Protein AF-A0A935GRL5-F1 (afdb_monomer)

Mean predicted aligned error: 11.47 Å

Structure (mmCIF, N/CA/C/O backbone):
data_AF-A0A935GRL5-F1
#
_entry.id   AF-A0A935GRL5-F1
#
loop_
_atom_site.group_PDB
_atom_site.id
_atom_site.type_symbol
_atom_site.label_atom_id
_atom_site.label_alt_id
_atom_site.label_comp_id
_atom_site.label_asym_id
_atom_site.label_entity_id
_atom_site.label_seq_id
_atom_site.pdbx_PDB_ins_code
_atom_site.Cartn_x
_atom_site.Cartn_y
_atom_site.Cartn_z
_atom_site.occupancy
_atom_site.B_iso_or_equiv
_atom_site.auth_seq_id
_atom_site.auth_comp_id
_atom_site.auth_asym_id
_atom_site.auth_atom_id
_atom_site.pdbx_PDB_model_num
ATOM 1 N N . MET A 1 1 ? -30.618 -34.292 -56.024 1.00 38.66 1 MET A N 1
ATOM 2 C CA . MET A 1 1 ? -29.376 -35.040 -55.727 1.00 38.66 1 MET A CA 1
ATOM 3 C C . MET A 1 1 ? -28.197 -34.102 -55.938 1.00 38.66 1 MET A C 1
ATOM 5 O O . MET A 1 1 ? -28.130 -33.520 -57.008 1.00 38.66 1 MET A O 1
ATOM 9 N N . GLY A 1 2 ? -27.315 -33.942 -54.942 1.00 37.50 2 GLY A N 1
ATOM 10 C CA . GLY A 1 2 ? -26.010 -33.277 -55.105 1.00 37.50 2 GLY A CA 1
ATOM 11 C C . GLY A 1 2 ? -25.813 -31.967 -54.332 1.00 37.50 2 GLY A C 1
ATOM 12 O O . GLY A 1 2 ? -25.907 -30.888 -54.896 1.00 37.50 2 GLY A O 1
ATOM 13 N N . THR A 1 3 ? -25.511 -32.078 -53.039 1.00 52.31 3 THR A N 1
ATOM 14 C CA . THR A 1 3 ? -24.949 -31.041 -52.150 1.00 52.31 3 THR A CA 1
ATOM 15 C C . THR A 1 3 ? -23.538 -30.607 -52.561 1.00 52.31 3 THR A C 1
ATOM 17 O O . THR A 1 3 ? -22.785 -31.486 -52.964 1.00 52.31 3 THR A O 1
ATOM 20 N N . LEU A 1 4 ? -23.125 -29.352 -52.295 1.00 44.34 4 LEU A N 1
ATOM 21 C CA . LEU A 1 4 ? -21.746 -28.999 -51.883 1.00 44.34 4 LEU A CA 1
ATOM 22 C C . LEU A 1 4 ? -21.628 -27.561 -51.302 1.00 44.34 4 LEU A C 1
ATOM 24 O O . LEU A 1 4 ? -21.732 -26.580 -52.024 1.00 44.34 4 LEU A O 1
ATOM 28 N N . ARG A 1 5 ? -21.399 -27.512 -49.976 1.00 45.62 5 ARG A N 1
ATOM 29 C CA . ARG A 1 5 ? -20.479 -26.665 -49.164 1.00 45.62 5 ARG A CA 1
ATOM 30 C C . ARG A 1 5 ? -20.377 -25.155 -49.459 1.00 45.62 5 ARG A C 1
ATOM 32 O O . ARG A 1 5 ? -19.935 -24.737 -50.513 1.00 45.62 5 ARG A O 1
ATOM 39 N N . ALA A 1 6 ? -20.777 -24.307 -48.509 1.00 46.22 6 ALA A N 1
ATOM 40 C CA . ALA A 1 6 ? -19.964 -23.825 -47.373 1.00 46.22 6 ALA A CA 1
ATOM 41 C C . ALA A 1 6 ? -18.759 -22.964 -47.796 1.00 46.22 6 ALA A C 1
ATOM 43 O O . ALA A 1 6 ? -17.788 -23.476 -48.344 1.00 46.22 6 ALA A O 1
ATOM 44 N N . GLY A 1 7 ? -18.789 -21.668 -47.463 1.00 39.47 7 GLY A N 1
ATOM 45 C CA . GLY A 1 7 ? -17.660 -20.786 -47.752 1.00 39.47 7 GLY A CA 1
ATOM 46 C C . GLY A 1 7 ? -17.778 -19.362 -47.218 1.00 39.47 7 GLY A C 1
ATOM 47 O O . GLY A 1 7 ? -18.074 -18.454 -47.974 1.00 39.47 7 GLY A O 1
ATOM 48 N N . ARG A 1 8 ? -17.420 -19.204 -45.938 1.00 48.41 8 ARG A N 1
ATOM 49 C CA . ARG A 1 8 ? -16.642 -18.079 -45.380 1.00 48.41 8 ARG A CA 1
ATOM 50 C C . ARG A 1 8 ? -17.295 -16.692 -45.298 1.00 48.41 8 ARG A C 1
ATOM 52 O O . ARG A 1 8 ? -17.231 -15.865 -46.196 1.00 48.41 8 ARG A O 1
ATOM 59 N N . GLN A 1 9 ? -17.778 -16.448 -44.081 1.00 49.44 9 GLN A N 1
ATOM 60 C CA . GLN A 1 9 ? -17.678 -15.203 -43.318 1.00 49.44 9 GLN A CA 1
ATOM 61 C C . GLN A 1 9 ? -16.556 -14.264 -43.798 1.00 49.44 9 GLN A C 1
ATOM 63 O O . GLN A 1 9 ? -15.376 -14.610 -43.727 1.00 49.44 9 GLN A O 1
ATOM 68 N N . LEU A 1 10 ? -16.934 -13.049 -44.192 1.00 48.88 10 LEU A N 1
ATOM 69 C CA . LEU A 1 10 ? -16.045 -11.895 -44.219 1.00 48.88 10 LEU A CA 1
ATOM 70 C C . LEU A 1 10 ? -16.484 -10.951 -43.105 1.00 48.88 10 LEU A C 1
ATOM 72 O O . LEU A 1 10 ? -17.482 -10.242 -43.208 1.00 48.88 10 LEU A O 1
ATOM 76 N N . ALA A 1 11 ? -15.727 -11.010 -42.013 1.00 45.56 11 ALA A N 1
ATOM 77 C CA . ALA A 1 11 ? -15.675 -9.969 -41.010 1.00 45.56 11 ALA A CA 1
ATOM 78 C C . ALA A 1 11 ? -15.246 -8.659 -41.684 1.00 45.56 11 ALA A C 1
ATOM 80 O O . ALA A 1 11 ? -14.168 -8.588 -42.271 1.00 45.56 11 ALA A O 1
ATOM 81 N N . ALA A 1 12 ? -16.077 -7.628 -41.580 1.00 47.41 12 ALA A N 1
ATOM 82 C CA . ALA A 1 12 ? -15.671 -6.261 -41.851 1.00 47.41 12 ALA A CA 1
ATOM 83 C C . ALA A 1 12 ? -15.623 -5.523 -40.514 1.00 47.41 12 ALA A C 1
ATOM 85 O O . ALA A 1 12 ? -16.651 -5.234 -39.904 1.00 47.41 12 ALA A O 1
ATOM 86 N N . LEU A 1 13 ? -14.393 -5.281 -40.055 1.00 49.84 13 LEU A N 1
ATOM 87 C CA . LEU A 1 13 ? -14.066 -4.285 -39.047 1.00 49.84 13 LEU A CA 1
ATOM 88 C C . LEU A 1 13 ? -14.709 -2.942 -39.432 1.00 49.84 13 LEU A C 1
ATOM 90 O O . LEU A 1 13 ? -14.419 -2.407 -40.499 1.00 49.84 13 LEU A O 1
ATOM 94 N N . ALA A 1 14 ? -15.498 -2.367 -38.533 1.00 48.84 14 ALA A N 1
ATOM 95 C CA . ALA A 1 14 ? -15.779 -0.933 -38.498 1.00 48.84 14 ALA A CA 1
ATOM 96 C C . ALA A 1 14 ? -15.285 -0.452 -37.128 1.00 48.84 14 ALA A C 1
ATOM 98 O O . ALA A 1 14 ? -15.884 -0.749 -36.100 1.00 48.84 14 ALA A O 1
ATOM 99 N N . LEU A 1 15 ? -14.001 -0.113 -37.031 1.00 43.97 15 LEU A N 1
ATOM 100 C CA . LEU A 1 15 ? -13.449 1.234 -37.191 1.00 43.97 15 LEU A CA 1
ATOM 101 C C . LEU A 1 15 ? -14.080 2.246 -36.222 1.00 43.97 15 LEU A C 1
ATOM 103 O O . LEU A 1 15 ? -15.204 2.710 -36.389 1.00 43.97 15 LEU A O 1
ATOM 107 N N . ALA A 1 16 ? -13.274 2.542 -35.206 1.00 49.44 16 ALA A N 1
ATOM 108 C CA . ALA A 1 16 ? -13.416 3.554 -34.179 1.00 49.44 16 ALA A CA 1
ATOM 109 C C . ALA A 1 16 ? -13.980 4.892 -34.684 1.00 49.44 16 ALA A C 1
ATOM 111 O O . ALA A 1 16 ? -13.409 5.527 -35.569 1.00 49.44 16 ALA A O 1
ATOM 112 N N . ILE A 1 17 ? -15.030 5.369 -34.015 1.00 53.06 17 ILE A N 1
ATOM 113 C CA . ILE A 1 17 ? -15.355 6.794 -33.969 1.00 53.06 17 ILE A CA 1
ATOM 114 C C . ILE A 1 17 ? -14.655 7.353 -32.731 1.00 53.06 17 ILE A C 1
ATOM 116 O O . ILE A 1 17 ? -15.061 7.112 -31.595 1.00 53.06 17 ILE A O 1
ATOM 120 N N . ALA A 1 18 ? -13.557 8.063 -32.980 1.00 49.22 18 ALA A N 1
ATOM 121 C CA . ALA A 1 18 ? -12.874 8.888 -32.004 1.00 49.22 18 ALA A CA 1
ATOM 122 C C . ALA A 1 18 ? -13.783 10.064 -31.623 1.00 49.22 18 ALA A C 1
ATOM 124 O O . ALA A 1 18 ? -13.977 10.992 -32.407 1.00 49.22 18 ALA A O 1
ATOM 125 N N . VAL A 1 19 ? -14.326 10.031 -30.408 1.00 47.53 19 VAL A N 1
ATOM 126 C CA . VAL A 1 19 ? -14.848 11.233 -29.758 1.00 47.53 19 VAL A CA 1
ATOM 127 C C . VAL A 1 19 ? -13.715 11.779 -28.905 1.00 47.53 19 VAL A C 1
ATOM 129 O O . VAL A 1 19 ? -13.374 11.219 -27.865 1.00 47.53 19 VAL A O 1
ATOM 132 N N . ALA A 1 20 ? -13.112 12.864 -29.385 1.00 49.41 20 ALA A N 1
ATOM 133 C CA . ALA A 1 20 ? -12.251 13.735 -28.605 1.00 49.41 20 ALA A CA 1
ATOM 134 C C . ALA A 1 20 ? -13.086 14.398 -27.496 1.00 49.41 20 ALA A C 1
ATOM 136 O O . ALA A 1 20 ? -13.584 15.509 -27.626 1.00 49.41 20 ALA A O 1
ATOM 137 N N . GLY A 1 21 ? -13.273 13.669 -26.407 1.00 41.72 21 GLY A N 1
ATOM 138 C CA . GLY A 1 21 ? -13.491 14.213 -25.078 1.00 41.72 21 GLY A CA 1
ATOM 139 C C . GLY A 1 21 ? -12.420 13.601 -24.189 1.00 41.72 21 GLY A C 1
ATOM 140 O O . GLY A 1 21 ? -11.925 12.519 -24.499 1.00 41.72 21 GLY A O 1
ATOM 141 N N . CYS A 1 22 ? -12.042 14.266 -23.102 1.00 52.81 22 CYS A N 1
ATOM 142 C CA . CYS A 1 22 ? -11.247 13.673 -22.029 1.00 52.81 22 CYS A CA 1
ATOM 143 C C . CYS A 1 22 ? -12.026 12.509 -21.389 1.00 52.81 22 CYS A C 1
ATOM 145 O O . CYS A 1 22 ? -12.529 12.609 -20.274 1.00 52.81 22 CYS A O 1
ATOM 147 N N . ALA A 1 23 ? -12.188 11.413 -22.121 1.00 43.69 23 ALA A N 1
ATOM 148 C CA . ALA A 1 23 ? -12.684 10.163 -21.613 1.00 43.69 23 ALA A CA 1
ATOM 149 C C . ALA A 1 23 ? -11.522 9.587 -20.822 1.00 43.69 23 ALA A C 1
ATOM 151 O O . ALA A 1 23 ? -10.570 9.045 -21.382 1.00 43.69 23 ALA A O 1
ATOM 152 N N . PHE A 1 24 ? -11.587 9.807 -19.511 1.00 54.28 24 PHE A N 1
ATOM 153 C CA . PHE A 1 24 ? -10.918 9.004 -18.504 1.00 54.28 24 PHE A CA 1
ATOM 154 C C . PHE A 1 24 ? -10.963 7.553 -18.993 1.00 54.28 24 PHE A C 1
ATOM 156 O O . PHE A 1 24 ? -12.028 6.932 -18.979 1.00 54.28 24 PHE A O 1
ATOM 163 N N . ALA A 1 25 ? -9.854 7.049 -19.541 1.00 50.12 25 ALA A N 1
ATOM 164 C CA . ALA A 1 25 ? -9.794 5.654 -19.935 1.00 50.12 25 ALA A CA 1
ATOM 165 C C . ALA A 1 25 ? -10.142 4.864 -18.667 1.00 50.12 25 ALA A C 1
ATOM 167 O O . ALA A 1 25 ? -9.513 5.117 -17.630 1.00 50.12 25 ALA A O 1
ATOM 168 N N . PRO A 1 26 ? -11.173 3.996 -18.682 1.00 50.53 26 PRO A N 1
ATOM 169 C CA . PRO A 1 26 ? -11.459 3.181 -17.519 1.00 50.53 26 PRO A CA 1
ATOM 170 C C . PRO A 1 26 ? -10.174 2.427 -17.208 1.00 50.53 26 PRO A C 1
ATOM 172 O O . PRO A 1 26 ? -9.598 1.796 -18.098 1.00 50.53 26 PRO A O 1
ATOM 175 N N . ALA A 1 27 ? -9.680 2.580 -15.976 1.00 58.56 27 ALA A N 1
ATOM 176 C CA . ALA A 1 27 ? -8.506 1.855 -15.526 1.00 58.56 27 ALA A CA 1
ATOM 177 C C . ALA A 1 27 ? -8.721 0.384 -15.894 1.00 58.56 27 ALA A C 1
ATOM 179 O O . ALA A 1 27 ? -9.761 -0.185 -15.549 1.00 58.56 27 ALA A O 1
ATOM 180 N N . ALA A 1 28 ? -7.800 -0.178 -16.682 1.00 57.81 28 ALA A N 1
ATOM 181 C CA . ALA A 1 28 ? -7.918 -1.546 -17.162 1.00 57.81 28 ALA A CA 1
ATOM 182 C C . ALA A 1 28 ? -8.230 -2.479 -15.978 1.00 57.81 28 ALA A C 1
ATOM 184 O O . ALA A 1 28 ? -7.726 -2.226 -14.875 1.00 57.81 28 ALA A O 1
ATOM 185 N N . PRO A 1 29 ? -9.053 -3.529 -16.170 1.00 57.56 29 PRO A N 1
ATOM 186 C CA . PRO A 1 29 ? -9.348 -4.479 -15.109 1.00 57.56 29 PRO A CA 1
ATOM 187 C C . PRO A 1 29 ? -8.037 -4.969 -14.502 1.00 57.56 29 PRO A C 1
ATOM 189 O O . PRO A 1 29 ? -7.195 -5.542 -15.193 1.00 57.56 29 PRO A O 1
ATOM 192 N N . ARG A 1 30 ? -7.828 -4.668 -13.220 1.00 67.38 30 ARG A N 1
ATOM 193 C CA . ARG A 1 30 ? -6.611 -5.066 -12.526 1.00 67.38 30 ARG A CA 1
ATOM 194 C C . ARG A 1 30 ? -6.654 -6.574 -12.319 1.00 67.38 30 ARG A C 1
ATOM 196 O O . ARG A 1 30 ? -7.569 -7.079 -11.674 1.00 67.38 30 ARG A O 1
ATOM 203 N N . GLU A 1 31 ? -5.651 -7.272 -12.832 1.00 71.94 31 GLU A N 1
ATOM 204 C CA . GLU A 1 31 ? -5.438 -8.676 -12.502 1.00 71.94 31 GLU A CA 1
ATOM 205 C C . GLU A 1 31 ? -4.815 -8.805 -11.105 1.00 71.94 31 GLU A C 1
ATOM 207 O O . GLU A 1 31 ? -3.867 -8.096 -10.754 1.00 71.94 31 GLU A O 1
ATOM 212 N N . GLY A 1 32 ? -5.360 -9.728 -10.314 1.00 82.81 32 GLY A N 1
ATOM 213 C CA . GLY A 1 32 ? -4.868 -10.077 -8.985 1.00 82.81 32 GLY A CA 1
ATOM 214 C C . GLY A 1 32 ? -5.674 -9.490 -7.822 1.00 82.81 32 GLY A C 1
ATOM 215 O O . GLY A 1 32 ? -6.511 -8.601 -7.968 1.00 82.81 32 GLY A O 1
ATOM 216 N N . ALA A 1 33 ? -5.441 -10.047 -6.641 1.00 90.00 33 ALA A N 1
ATOM 217 C CA . ALA A 1 33 ? -6.159 -9.776 -5.412 1.00 90.00 33 ALA A CA 1
ATOM 218 C C . ALA A 1 33 ? -5.308 -8.989 -4.409 1.00 90.00 33 ALA A C 1
ATOM 220 O O . ALA A 1 33 ? -4.103 -9.205 -4.246 1.00 90.00 33 ALA A O 1
ATOM 221 N N . VAL A 1 34 ? -5.987 -8.122 -3.661 1.00 96.00 34 VAL A N 1
ATOM 222 C CA . VAL A 1 34 ? -5.440 -7.461 -2.476 1.00 96.00 34 VAL A CA 1
ATOM 223 C C . VAL A 1 34 ? -6.237 -7.912 -1.260 1.00 96.00 34 VAL A C 1
ATOM 225 O O . VAL A 1 34 ? -7.471 -7.889 -1.256 1.00 96.00 34 VAL A O 1
ATOM 228 N N . ARG A 1 35 ? -5.544 -8.340 -0.209 1.00 96.94 35 ARG A N 1
ATOM 229 C CA . ARG A 1 35 ? -6.146 -8.653 1.086 1.00 96.94 35 ARG A CA 1
ATOM 230 C C . ARG A 1 35 ? -5.842 -7.523 2.052 1.00 96.94 35 ARG A C 1
ATOM 232 O O . ARG A 1 35 ? -4.689 -7.150 2.230 1.00 96.94 35 ARG A O 1
ATOM 239 N N . VAL A 1 36 ? -6.884 -7.023 2.697 1.00 97.62 36 VAL A N 1
ATOM 240 C CA . VAL A 1 36 ? -6.781 -6.004 3.738 1.00 97.62 36 VAL A CA 1
ATOM 241 C C . VAL A 1 36 ? -7.206 -6.630 5.056 1.00 97.62 36 VAL A C 1
ATOM 243 O O . VAL A 1 36 ? -8.263 -7.255 5.134 1.00 97.62 36 VAL A O 1
ATOM 246 N N . THR A 1 37 ? -6.382 -6.474 6.083 1.00 97.62 37 THR A N 1
ATOM 247 C CA . THR A 1 37 ? -6.659 -6.955 7.435 1.00 97.62 37 THR A CA 1
ATOM 248 C C . THR A 1 37 ? -6.474 -5.797 8.411 1.00 97.62 37 THR A C 1
ATOM 250 O O . THR A 1 37 ? -5.356 -5.287 8.507 1.00 97.62 37 THR A O 1
ATOM 253 N N . PRO A 1 38 ? -7.527 -5.350 9.120 1.00 97.06 38 PRO A N 1
ATOM 254 C CA . PRO A 1 38 ? -7.354 -4.382 10.194 1.00 97.06 38 PRO A CA 1
ATOM 255 C C . PRO A 1 38 ? -6.493 -5.009 11.291 1.00 97.06 38 PRO A C 1
ATOM 257 O O . PRO A 1 38 ? -6.638 -6.191 11.608 1.00 97.06 38 PRO A O 1
ATOM 260 N N . ILE A 1 39 ? -5.579 -4.226 11.847 1.00 96.50 39 ILE A N 1
ATOM 261 C CA . ILE A 1 39 ? -4.738 -4.644 12.968 1.00 96.50 39 ILE A CA 1
ATOM 262 C C . ILE A 1 39 ? -4.826 -3.588 14.064 1.00 96.50 39 ILE A C 1
ATOM 264 O O . ILE A 1 39 ? -5.062 -2.419 13.786 1.00 96.50 39 ILE A O 1
ATOM 268 N N . GLU A 1 40 ? -4.630 -3.989 15.314 1.00 95.62 40 GLU A N 1
ATOM 269 C CA . GLU A 1 40 ? -4.731 -3.058 16.446 1.00 95.62 40 GLU A CA 1
ATOM 270 C C . GLU A 1 40 ? -3.412 -2.334 16.725 1.00 95.62 40 GLU A C 1
ATOM 272 O O . GLU A 1 40 ? -3.408 -1.238 17.273 1.00 95.62 40 GLU A O 1
ATOM 277 N N . ARG A 1 41 ? -2.280 -2.956 16.373 1.00 94.69 41 ARG A N 1
ATOM 278 C CA . ARG A 1 41 ? -0.923 -2.506 16.704 1.00 94.69 41 ARG A CA 1
ATOM 279 C C . ARG A 1 41 ? 0.032 -2.803 15.551 1.00 94.69 41 ARG A C 1
ATOM 281 O O . ARG A 1 41 ? -0.051 -3.872 14.948 1.00 94.69 41 ARG A O 1
ATOM 288 N N . ALA A 1 42 ? 0.977 -1.900 15.276 1.00 91.69 42 ALA A N 1
ATOM 289 C CA . ALA A 1 42 ? 2.001 -2.121 14.247 1.00 91.69 42 ALA A CA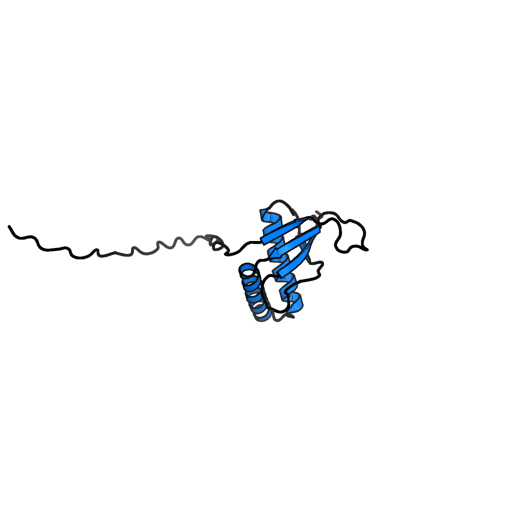 1
ATOM 290 C C . ALA A 1 42 ? 3.046 -3.168 14.678 1.00 91.69 42 ALA A C 1
ATOM 292 O O . ALA A 1 42 ? 3.563 -3.927 13.858 1.00 91.69 42 ALA A O 1
ATOM 293 N N . ARG A 1 43 ? 3.327 -3.231 15.984 1.00 91.62 43 ARG A N 1
ATOM 294 C CA . ARG A 1 43 ? 4.208 -4.206 16.635 1.00 91.62 43 ARG A CA 1
ATOM 295 C C . ARG A 1 43 ? 3.660 -4.573 18.012 1.00 91.62 43 ARG A C 1
ATOM 297 O O . ARG A 1 43 ? 2.904 -3.807 18.601 1.00 91.62 43 ARG A O 1
ATOM 304 N N . TRP A 1 44 ? 4.060 -5.729 18.537 1.00 88.44 44 TRP A N 1
ATOM 305 C CA . TRP A 1 44 ? 3.550 -6.255 19.809 1.00 88.44 44 TRP A CA 1
ATOM 306 C C . TRP A 1 44 ? 3.876 -5.366 21.0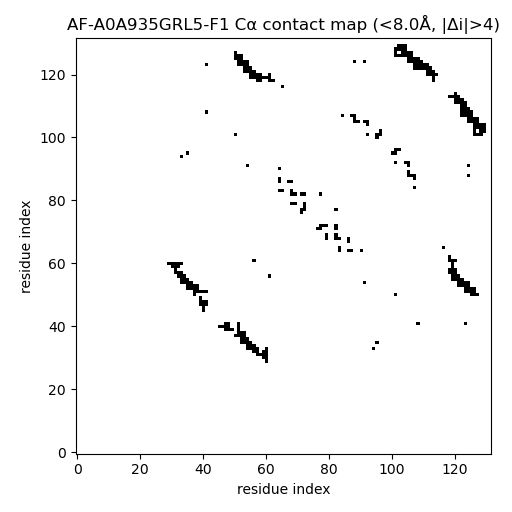20 1.00 88.44 44 TRP A C 1
ATOM 308 O O . TRP A 1 44 ? 3.137 -5.393 21.999 1.00 88.44 44 TRP A O 1
ATOM 318 N N . ASP A 1 45 ? 4.945 -4.576 20.949 1.00 92.81 45 ASP A N 1
ATOM 319 C CA . ASP A 1 45 ? 5.459 -3.712 22.014 1.00 92.81 45 ASP A CA 1
ATOM 320 C C . ASP A 1 45 ? 4.919 -2.271 21.970 1.00 92.81 45 ASP A C 1
ATOM 322 O O . ASP A 1 45 ? 5.090 -1.523 22.930 1.00 92.81 45 ASP A O 1
ATOM 326 N N . LEU A 1 46 ? 4.231 -1.878 20.895 1.00 93.00 46 LEU A N 1
ATOM 327 C CA . LEU A 1 46 ? 3.683 -0.527 20.716 1.00 93.00 46 LEU A CA 1
ATOM 328 C C . LEU A 1 46 ? 2.223 -0.442 21.166 1.00 93.00 46 LEU A C 1
ATOM 330 O O . LEU A 1 46 ? 1.512 -1.424 20.990 1.00 93.00 46 LEU A O 1
ATOM 334 N N . PRO A 1 47 ? 1.739 0.699 21.697 1.00 93.75 47 PRO A N 1
ATOM 335 C CA . PRO A 1 47 ? 0.330 0.886 22.057 1.00 93.75 47 PRO A CA 1
ATOM 336 C C . PRO A 1 47 ? -0.624 0.642 20.871 1.00 93.75 47 PRO A C 1
ATOM 338 O O . PRO A 1 47 ? -0.207 0.774 19.721 1.00 93.75 47 PRO A O 1
ATOM 341 N N . PRO A 1 48 ? -1.902 0.282 21.120 1.00 95.19 48 PRO A N 1
ATOM 342 C CA . PRO A 1 48 ? -2.891 0.200 20.054 1.00 95.19 48 PRO A CA 1
ATOM 343 C C . PRO A 1 48 ? -3.083 1.548 19.368 1.00 95.19 48 PRO A C 1
ATOM 345 O O . PRO A 1 48 ? -3.136 2.585 20.031 1.00 95.19 48 PRO A O 1
ATOM 348 N N . GLU A 1 49 ? -3.228 1.523 18.049 1.00 93.69 49 GLU A N 1
ATOM 349 C CA . GLU A 1 49 ? -3.459 2.711 17.238 1.00 93.69 49 GLU A CA 1
ATOM 350 C C . GLU A 1 49 ? -4.610 2.458 16.256 1.00 93.69 49 GLU A C 1
ATOM 352 O O . GLU A 1 49 ? -4.610 1.448 15.547 1.00 93.69 49 GLU A O 1
ATOM 357 N N . PRO A 1 50 ? -5.597 3.367 16.173 1.00 93.56 50 PRO A N 1
ATOM 358 C CA . PRO A 1 50 ? -6.682 3.225 15.215 1.00 93.56 50 PRO A CA 1
ATOM 359 C C . PRO A 1 50 ? -6.186 3.429 13.778 1.00 93.56 50 PRO A C 1
ATOM 361 O O . PRO A 1 50 ? -5.214 4.144 13.521 1.00 93.56 50 PRO A O 1
ATOM 364 N N . GLY A 1 51 ? -6.909 2.835 12.826 1.00 95.31 51 GLY A N 1
ATOM 365 C CA . GLY A 1 51 ? -6.663 3.034 11.396 1.00 95.31 51 GLY A CA 1
ATOM 366 C C . GLY A 1 51 ? -5.432 2.306 10.859 1.00 95.31 51 GLY A C 1
ATOM 367 O O . GLY A 1 51 ? -4.899 2.712 9.827 1.00 95.31 51 GLY A O 1
ATOM 368 N N . LEU A 1 52 ? -4.967 1.256 11.540 1.00 97.50 52 LEU A N 1
ATOM 369 C CA . LEU A 1 52 ? -3.895 0.397 11.055 1.00 97.50 52 LEU A CA 1
ATOM 370 C C . LEU A 1 52 ? -4.439 -0.769 10.225 1.00 97.50 52 LEU A C 1
ATOM 372 O O . LEU A 1 52 ? -5.363 -1.481 10.623 1.00 97.50 52 LEU A O 1
ATOM 376 N N . PHE A 1 53 ? -3.798 -1.006 9.086 1.00 98.00 53 PHE A N 1
ATOM 377 C CA . PHE A 1 53 ? -4.151 -2.077 8.166 1.00 98.00 53 PHE A CA 1
ATOM 378 C C . PHE A 1 53 ? -2.897 -2.803 7.700 1.00 98.00 53 PHE A C 1
ATOM 380 O O . PHE A 1 53 ? -1.953 -2.189 7.206 1.00 98.00 53 PHE A O 1
ATOM 387 N N . ARG A 1 54 ? -2.905 -4.131 7.793 1.00 97.56 54 ARG A N 1
ATOM 388 C CA . ARG A 1 54 ? -1.990 -4.967 7.023 1.00 97.56 54 ARG A CA 1
ATOM 389 C C . ARG A 1 54 ? -2.594 -5.187 5.646 1.00 97.56 54 ARG A C 1
ATOM 391 O O . ARG A 1 54 ? -3.684 -5.745 5.525 1.00 97.56 54 ARG A O 1
ATOM 398 N N . VAL A 1 55 ? -1.873 -4.770 4.618 1.00 98.00 55 VAL A N 1
ATOM 399 C CA . VAL A 1 55 ? -2.261 -4.984 3.226 1.00 98.00 55 VAL A CA 1
ATOM 400 C C . VAL A 1 55 ? -1.318 -6.023 2.637 1.00 98.00 55 VAL A C 1
ATOM 402 O O . VAL A 1 55 ? -0.101 -5.928 2.797 1.00 98.00 55 VAL A O 1
ATOM 405 N N . ALA A 1 56 ? -1.882 -7.058 2.025 1.00 97.38 56 ALA A N 1
ATOM 406 C CA . ALA A 1 56 ? -1.156 -8.096 1.314 1.00 97.38 56 ALA A CA 1
ATOM 407 C C . ALA A 1 56 ? -1.571 -8.077 -0.156 1.00 97.38 56 ALA A C 1
ATOM 409 O O . ALA A 1 56 ? -2.745 -8.226 -0.496 1.00 97.38 56 ALA A O 1
ATOM 410 N N . PHE A 1 57 ? -0.581 -7.878 -1.006 1.00 96.25 57 PHE A N 1
ATOM 411 C CA . PHE A 1 57 ? -0.664 -7.824 -2.450 1.00 96.25 57 PHE A CA 1
ATOM 412 C C . PHE A 1 57 ? -0.262 -9.193 -2.984 1.00 96.25 57 PHE A C 1
ATOM 414 O O . PHE A 1 57 ? 0.818 -9.684 -2.656 1.00 96.25 57 PHE A O 1
ATOM 421 N N . ASP A 1 58 ? -1.104 -9.829 -3.796 1.00 95.44 58 ASP A N 1
ATOM 422 C CA . ASP A 1 58 ? -0.707 -11.086 -4.426 1.00 95.44 58 ASP A CA 1
ATOM 423 C C . ASP A 1 58 ? 0.474 -10.902 -5.401 1.00 95.44 58 ASP A C 1
ATOM 425 O O . ASP A 1 58 ? 0.991 -9.799 -5.600 1.00 95.44 58 ASP A O 1
ATOM 429 N N . ALA A 1 59 ? 0.933 -11.994 -6.012 1.00 93.44 59 ALA 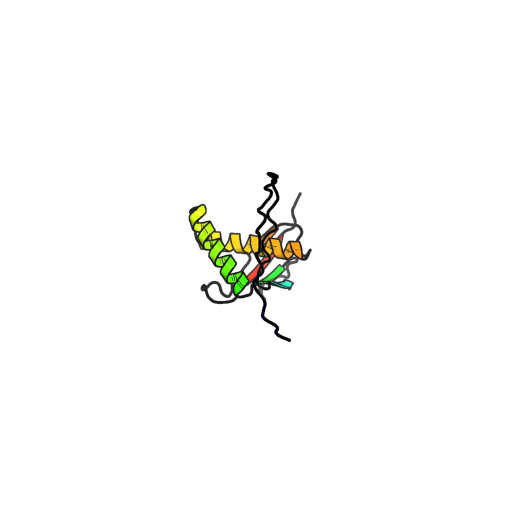A N 1
ATOM 430 C CA . ALA A 1 59 ? 2.096 -11.959 -6.892 1.00 93.44 59 ALA A CA 1
ATOM 431 C C . ALA A 1 59 ? 1.899 -11.063 -8.133 1.00 93.44 59 ALA A C 1
ATOM 433 O O . ALA A 1 59 ? 2.835 -10.362 -8.520 1.00 93.44 59 ALA A O 1
ATOM 434 N N . ALA A 1 60 ? 0.705 -11.048 -8.735 1.00 93.31 60 ALA A N 1
ATOM 435 C CA . ALA A 1 60 ? 0.418 -10.251 -9.930 1.00 93.31 60 ALA A CA 1
ATOM 436 C C . ALA A 1 60 ? 0.411 -8.751 -9.602 1.00 93.31 60 ALA A C 1
ATOM 438 O O . ALA A 1 60 ? 1.101 -7.953 -10.242 1.00 93.31 60 ALA A O 1
ATOM 439 N N . VAL A 1 61 ? -0.290 -8.389 -8.527 1.00 94.88 61 VAL A N 1
ATOM 440 C CA . VAL A 1 61 ? -0.351 -7.034 -7.974 1.00 94.88 61 VAL A CA 1
ATOM 441 C C . VAL A 1 61 ? 1.043 -6.562 -7.556 1.00 94.88 61 VAL A C 1
ATOM 443 O O . VAL A 1 61 ? 1.412 -5.420 -7.827 1.00 94.88 61 VAL A O 1
ATOM 446 N N . SER A 1 62 ? 1.843 -7.442 -6.954 1.00 95.31 62 SER A N 1
ATOM 447 C CA . SER A 1 62 ? 3.212 -7.135 -6.530 1.00 95.31 62 SER A CA 1
ATOM 448 C C . SER A 1 62 ? 4.160 -6.914 -7.706 1.00 95.31 62 SER A C 1
ATOM 450 O O . SER A 1 62 ? 4.972 -5.992 -7.677 1.00 95.31 62 SER A O 1
ATOM 452 N N . ALA A 1 63 ? 4.046 -7.713 -8.770 1.00 93.69 63 ALA A N 1
ATOM 453 C CA . ALA A 1 63 ? 4.819 -7.507 -9.991 1.00 93.69 63 ALA A CA 1
ATOM 454 C C . ALA A 1 63 ? 4.495 -6.158 -10.652 1.00 93.69 63 ALA A C 1
ATOM 456 O O . ALA A 1 63 ? 5.404 -5.466 -11.110 1.00 93.69 63 ALA A O 1
ATOM 457 N N . GLU A 1 64 ? 3.222 -5.756 -10.660 1.00 93.94 64 GLU A N 1
ATOM 458 C CA . GLU A 1 64 ? 2.814 -4.446 -11.171 1.00 93.94 64 GLU A CA 1
ATOM 459 C C . GLU A 1 64 ? 3.363 -3.293 -10.324 1.00 93.94 64 GLU A C 1
ATOM 461 O O . GLU A 1 64 ? 3.889 -2.330 -10.876 1.00 93.94 64 GLU A O 1
ATOM 466 N N . ILE A 1 65 ? 3.314 -3.407 -8.991 1.00 95.25 65 ILE A N 1
ATOM 467 C CA . ILE A 1 65 ? 3.929 -2.420 -8.089 1.00 95.25 65 ILE A CA 1
ATOM 468 C C . ILE A 1 65 ? 5.414 -2.249 -8.429 1.00 95.25 65 ILE A C 1
ATOM 470 O O . ILE A 1 65 ? 5.854 -1.126 -8.642 1.00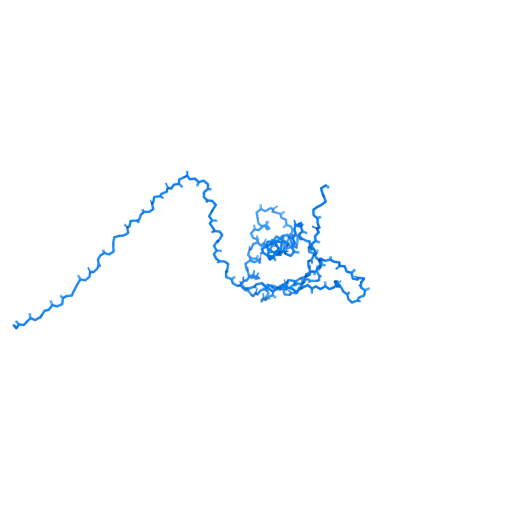 95.25 65 ILE A O 1
ATOM 474 N N . ARG A 1 66 ? 6.167 -3.347 -8.582 1.00 94.44 66 ARG A N 1
ATOM 475 C CA . ARG A 1 66 ? 7.599 -3.295 -8.928 1.00 94.44 66 ARG A CA 1
ATOM 476 C C . ARG A 1 66 ? 7.854 -2.622 -10.278 1.00 94.44 66 ARG A C 1
ATOM 478 O O . ARG A 1 66 ? 8.743 -1.780 -10.377 1.00 94.44 66 ARG A O 1
ATOM 485 N N . ARG A 1 67 ? 7.063 -2.943 -11.313 1.00 95.00 67 ARG A N 1
ATOM 486 C CA . ARG A 1 67 ? 7.162 -2.274 -12.626 1.00 95.00 67 ARG A CA 1
ATOM 487 C C . ARG A 1 67 ? 6.937 -0.770 -12.510 1.00 95.00 67 ARG A C 1
ATOM 489 O O . ARG A 1 67 ? 7.708 0.006 -13.071 1.00 95.00 67 ARG A O 1
ATOM 496 N N . ARG A 1 68 ? 5.912 -0.362 -11.759 1.00 95.50 68 ARG A N 1
ATOM 497 C CA . ARG A 1 68 ? 5.611 1.053 -11.515 1.00 95.50 68 ARG A CA 1
ATOM 498 C C . ARG A 1 68 ? 6.719 1.739 -10.727 1.00 95.50 68 ARG A C 1
ATOM 500 O O . ARG A 1 68 ? 7.083 2.844 -11.096 1.00 95.50 68 ARG A O 1
ATOM 507 N N . THR A 1 69 ? 7.307 1.080 -9.728 1.00 95.69 69 THR A N 1
ATOM 508 C CA . THR A 1 69 ? 8.468 1.602 -8.992 1.00 95.69 69 THR A CA 1
ATOM 509 C C . THR A 1 69 ? 9.627 1.914 -9.936 1.00 95.69 69 THR A C 1
ATOM 511 O O . THR A 1 69 ? 10.131 3.032 -9.921 1.00 95.69 69 THR A O 1
ATOM 514 N N . VAL A 1 70 ? 10.011 0.976 -10.812 1.00 95.81 70 VAL A N 1
ATOM 515 C CA . VAL A 1 70 ? 11.097 1.192 -11.789 1.00 95.81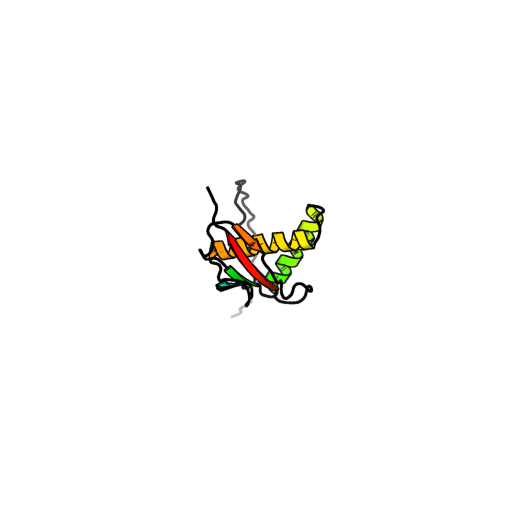 70 VAL A CA 1
ATOM 516 C C . VAL A 1 70 ? 10.769 2.336 -12.752 1.00 95.81 70 VAL A C 1
ATOM 518 O O . VAL A 1 70 ? 11.619 3.187 -13.007 1.00 95.81 70 VAL A O 1
ATOM 521 N N . ALA A 1 71 ? 9.534 2.391 -13.258 1.00 95.00 71 ALA A N 1
ATOM 522 C CA . ALA A 1 71 ? 9.094 3.478 -14.131 1.00 95.00 71 ALA A CA 1
ATOM 523 C C . ALA A 1 71 ? 9.140 4.841 -13.420 1.00 95.00 71 ALA A C 1
ATOM 525 O O . ALA A 1 71 ? 9.551 5.833 -14.013 1.00 95.00 71 ALA A O 1
ATOM 526 N N . THR A 1 72 ? 8.758 4.883 -12.145 1.00 94.81 72 THR A N 1
ATOM 527 C CA . THR A 1 72 ? 8.786 6.081 -11.309 1.00 94.81 72 THR A CA 1
ATOM 528 C C . THR A 1 72 ? 10.212 6.561 -11.025 1.00 94.81 72 THR A C 1
ATOM 530 O O . THR A 1 72 ? 10.470 7.754 -11.154 1.00 94.81 72 THR A O 1
ATOM 533 N N . VAL A 1 73 ? 11.144 5.655 -10.709 1.00 95.56 73 VAL A N 1
ATOM 534 C CA . VAL A 1 73 ? 12.575 5.985 -10.573 1.00 95.56 73 VAL A CA 1
ATOM 535 C C . VAL A 1 73 ? 13.097 6.625 -11.856 1.00 95.56 73 VAL A C 1
ATOM 537 O O . VAL A 1 73 ? 13.698 7.691 -11.810 1.00 95.56 73 VAL A O 1
ATOM 540 N N . ALA A 1 74 ? 12.818 6.009 -13.009 1.00 93.56 74 ALA A N 1
ATOM 541 C CA . ALA A 1 74 ? 13.287 6.508 -14.298 1.00 93.56 74 ALA A CA 1
ATOM 542 C C . ALA A 1 74 ? 12.662 7.859 -14.690 1.00 93.56 74 ALA A C 1
ATOM 544 O O . ALA A 1 74 ? 13.321 8.675 -15.328 1.00 93.56 74 ALA A O 1
ATOM 545 N N . ALA A 1 75 ? 11.394 8.086 -14.342 1.00 94.56 75 ALA A N 1
ATOM 546 C CA . ALA A 1 75 ? 10.670 9.300 -14.709 1.00 94.56 75 ALA A CA 1
ATOM 547 C C . ALA A 1 75 ? 11.027 10.509 -13.834 1.00 94.56 75 ALA A C 1
ATOM 549 O O . ALA A 1 75 ? 10.975 11.639 -14.314 1.00 94.56 75 ALA A O 1
ATOM 550 N N . GLU A 1 76 ? 11.340 10.282 -12.559 1.00 94.00 76 GLU A N 1
ATOM 551 C CA . GLU A 1 76 ? 11.499 11.356 -11.573 1.00 94.00 76 GLU A CA 1
ATOM 552 C C . GLU A 1 76 ? 12.921 11.487 -11.019 1.00 94.00 76 GLU A C 1
ATOM 554 O O . GLU A 1 76 ? 13.171 12.414 -10.255 1.00 94.00 76 GLU A O 1
ATOM 559 N N . ASP A 1 77 ? 13.840 10.599 -11.409 1.00 94.12 77 ASP A N 1
ATOM 560 C CA . ASP A 1 77 ? 15.239 10.581 -10.959 1.00 94.12 77 ASP A CA 1
ATOM 561 C C . ASP A 1 77 ? 15.371 10.572 -9.424 1.00 94.12 77 ASP A C 1
ATOM 563 O O . ASP A 1 77 ? 16.056 11.384 -8.803 1.00 94.12 77 ASP A O 1
ATOM 567 N N . ILE A 1 78 ? 14.643 9.650 -8.790 1.00 94.06 78 ILE A N 1
ATOM 568 C CA . ILE A 1 78 ? 14.597 9.487 -7.331 1.00 94.06 78 ILE A CA 1
ATOM 569 C C . ILE A 1 78 ? 15.120 8.121 -6.895 1.00 94.06 78 ILE A C 1
ATOM 571 O O . ILE A 1 78 ? 15.121 7.156 -7.657 1.00 94.06 78 ILE A O 1
ATOM 575 N N . ASP A 1 79 ? 15.509 8.029 -5.623 1.00 95.50 79 ASP A N 1
ATOM 576 C CA . ASP A 1 79 ? 15.918 6.771 -5.004 1.00 95.50 79 ASP A CA 1
ATOM 577 C C . ASP A 1 79 ? 14.816 5.692 -5.075 1.00 95.50 79 ASP A C 1
ATOM 579 O O . ASP A 1 79 ? 13.620 5.964 -4.910 1.00 95.50 79 ASP A O 1
ATOM 583 N N . ILE A 1 80 ? 15.241 4.442 -5.290 1.00 93.19 80 ILE A N 1
ATOM 584 C CA . ILE A 1 80 ? 14.343 3.301 -5.486 1.00 93.19 80 ILE A CA 1
ATOM 585 C C . ILE A 1 80 ? 13.499 2.993 -4.252 1.00 93.19 80 ILE A C 1
ATOM 587 O O . ILE A 1 80 ? 12.334 2.621 -4.395 1.00 93.19 80 ILE A O 1
ATOM 591 N N . HIS A 1 81 ? 14.042 3.176 -3.048 1.00 92.19 81 HIS A N 1
ATOM 592 C CA . HIS A 1 81 ? 13.303 2.923 -1.819 1.00 92.19 81 HIS A CA 1
ATOM 593 C C . HIS A 1 81 ? 12.205 3.972 -1.625 1.00 92.19 81 HIS A C 1
ATOM 595 O O . HIS A 1 81 ? 11.065 3.631 -1.302 1.00 92.19 81 HIS A O 1
ATOM 601 N N . TYR A 1 82 ? 12.509 5.241 -1.905 1.00 94.19 82 TYR A N 1
ATOM 602 C CA . TYR A 1 82 ? 11.503 6.303 -1.876 1.00 94.19 82 TYR A CA 1
ATOM 603 C C . TYR A 1 82 ? 10.400 6.085 -2.928 1.00 94.19 82 TYR A C 1
ATOM 605 O O . TYR A 1 82 ? 9.210 6.203 -2.617 1.00 94.19 82 TYR A O 1
ATOM 613 N N . ALA A 1 83 ? 10.772 5.699 -4.153 1.00 95.75 83 ALA A N 1
ATOM 614 C CA . ALA A 1 83 ? 9.812 5.351 -5.198 1.00 95.75 83 ALA A CA 1
ATOM 615 C C . ALA A 1 83 ? 8.916 4.168 -4.790 1.00 95.75 83 ALA A C 1
ATOM 617 O O . ALA A 1 83 ? 7.701 4.224 -4.988 1.00 95.75 83 ALA A O 1
ATOM 618 N N . GLU A 1 84 ? 9.489 3.121 -4.187 1.00 94.94 84 GLU A N 1
ATOM 619 C CA . GLU A 1 84 ? 8.751 1.937 -3.742 1.00 94.94 84 GLU A CA 1
ATOM 620 C C . GLU A 1 84 ? 7.711 2.289 -2.679 1.00 94.94 84 GLU A C 1
ATOM 622 O O . GLU A 1 84 ? 6.542 1.928 -2.832 1.00 94.94 84 GLU A O 1
ATOM 627 N N . ILE A 1 85 ? 8.103 3.045 -1.646 1.00 95.69 85 ILE A N 1
ATOM 628 C CA . ILE A 1 85 ? 7.179 3.508 -0.604 1.00 95.69 85 ILE A CA 1
ATOM 629 C C . ILE A 1 85 ? 6.027 4.284 -1.235 1.00 95.69 85 ILE A C 1
ATOM 631 O O . ILE A 1 85 ? 4.868 3.987 -0.956 1.00 95.69 85 ILE A O 1
ATOM 635 N N . ARG A 1 86 ? 6.315 5.227 -2.137 1.00 95.88 86 ARG A N 1
ATOM 636 C CA . ARG A 1 86 ? 5.272 6.052 -2.753 1.00 95.88 86 ARG A CA 1
ATOM 637 C C . ARG A 1 86 ? 4.308 5.235 -3.612 1.00 95.88 86 ARG A C 1
ATOM 639 O O . ARG A 1 86 ? 3.099 5.468 -3.584 1.00 95.88 86 ARG A O 1
ATOM 646 N N . VAL A 1 87 ? 4.806 4.269 -4.385 1.00 96.81 87 VAL A N 1
ATOM 647 C CA . VAL A 1 87 ? 3.938 3.384 -5.178 1.00 96.81 87 VAL A CA 1
ATOM 648 C C . VAL A 1 87 ? 3.099 2.490 -4.263 1.00 96.81 87 VAL A C 1
ATOM 650 O O . VAL A 1 87 ? 1.901 2.343 -4.516 1.00 96.81 87 VAL A O 1
ATOM 653 N N . LEU A 1 88 ? 3.684 1.944 -3.193 1.00 97.12 88 LEU A N 1
ATOM 654 C CA . LEU A 1 88 ? 2.976 1.148 -2.186 1.00 97.12 88 LEU A CA 1
ATOM 655 C C . LEU A 1 88 ? 1.884 1.953 -1.475 1.00 97.12 88 LEU A C 1
ATOM 657 O O . LEU A 1 88 ? 0.769 1.458 -1.332 1.00 97.12 88 LEU A O 1
ATOM 661 N N . GLU A 1 89 ? 2.178 3.182 -1.052 1.00 97.50 89 GLU A N 1
ATOM 662 C CA . GLU A 1 89 ? 1.212 4.079 -0.413 1.00 97.50 89 GLU A CA 1
ATOM 663 C C . GLU A 1 89 ? 0.052 4.394 -1.348 1.00 97.50 89 GLU A C 1
ATOM 665 O O . GLU A 1 89 ? -1.094 4.209 -0.959 1.00 97.50 89 GLU A O 1
ATOM 670 N N . ASN A 1 90 ? 0.325 4.769 -2.601 1.00 96.88 90 ASN A N 1
ATOM 671 C CA . ASN A 1 90 ? -0.717 5.030 -3.598 1.00 96.88 90 ASN A CA 1
ATOM 672 C C . ASN A 1 90 ? -1.597 3.801 -3.863 1.00 96.88 90 ASN A C 1
ATOM 674 O O . ASN A 1 90 ? -2.803 3.908 -4.089 1.00 96.88 90 ASN A O 1
ATOM 678 N N . GLU A 1 91 ? -0.985 2.621 -3.880 1.00 96.44 91 GLU A N 1
ATOM 679 C CA . GLU A 1 91 ? -1.673 1.361 -4.115 1.00 96.44 91 GLU A CA 1
ATOM 680 C C . GLU A 1 91 ? -2.558 0.963 -2.926 1.00 96.44 91 GLU A C 1
ATOM 682 O O . GLU A 1 91 ? -3.730 0.633 -3.118 1.00 96.44 91 GLU A O 1
ATOM 687 N N . ALA A 1 92 ? -2.031 1.053 -1.704 1.00 97.19 92 ALA A N 1
ATOM 688 C CA . ALA A 1 92 ? -2.794 0.827 -0.485 1.00 97.19 92 ALA A CA 1
ATOM 689 C C . ALA A 1 92 ? -3.904 1.873 -0.314 1.00 97.19 92 ALA A C 1
ATOM 691 O O . ALA A 1 92 ? -5.021 1.514 0.045 1.00 97.19 92 ALA A O 1
ATOM 692 N N . ASP A 1 93 ? -3.633 3.140 -0.625 1.00 97.12 93 ASP A N 1
ATOM 693 C CA . ASP A 1 93 ? -4.596 4.235 -0.542 1.00 97.12 93 ASP A CA 1
ATOM 694 C C . ASP A 1 93 ? -5.800 4.008 -1.445 1.00 97.12 93 ASP A C 1
ATOM 696 O O . ASP A 1 93 ? -6.942 4.046 -0.978 1.00 97.12 93 ASP A O 1
ATOM 700 N N . ARG A 1 94 ? -5.546 3.682 -2.718 1.00 95.25 94 ARG A N 1
ATOM 701 C CA . ARG A 1 94 ? -6.605 3.353 -3.672 1.00 95.25 94 ARG A CA 1
ATOM 702 C C . ARG A 1 94 ? -7.479 2.220 -3.146 1.00 95.25 94 ARG A C 1
ATOM 704 O O . ARG A 1 94 ? -8.702 2.303 -3.231 1.00 95.25 94 ARG A O 1
ATOM 711 N N . GLU A 1 95 ? -6.861 1.187 -2.585 1.00 95.81 95 GLU A N 1
ATOM 712 C CA . GLU A 1 95 ? -7.580 -0.010 -2.170 1.00 95.81 95 GLU A CA 1
ATOM 713 C C . GLU A 1 95 ? -8.336 0.147 -0.846 1.00 95.81 95 GLU A C 1
ATOM 715 O O . GLU A 1 95 ? -9.464 -0.330 -0.712 1.00 95.81 95 GLU A O 1
ATOM 720 N N . LEU A 1 96 ? -7.772 0.870 0.122 1.00 96.25 96 LEU A N 1
ATOM 721 C CA . LEU A 1 96 ? -8.467 1.205 1.363 1.00 96.25 96 LEU A CA 1
ATOM 722 C C . LEU A 1 96 ? -9.644 2.154 1.101 1.00 96.25 96 LEU A C 1
ATOM 724 O O . LEU A 1 96 ? -10.706 1.976 1.701 1.00 96.25 96 LEU A O 1
ATOM 728 N N . LYS A 1 97 ? -9.504 3.107 0.172 1.00 95.56 97 LYS A N 1
ATOM 729 C CA . LYS A 1 97 ? -10.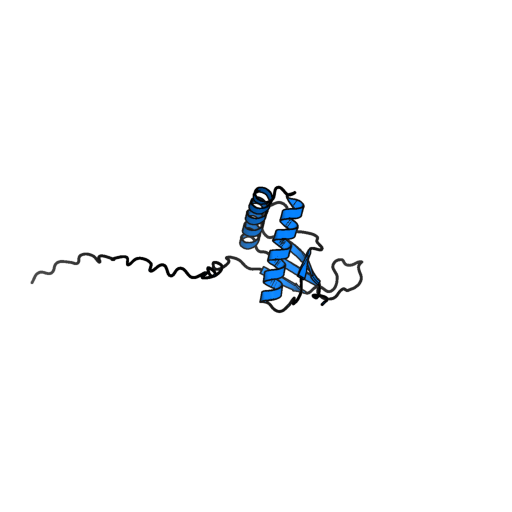597 3.995 -0.256 1.00 95.56 97 LYS A CA 1
ATOM 730 C C . LYS A 1 97 ? -11.700 3.250 -0.992 1.00 95.56 97 LYS A C 1
ATOM 732 O O . LYS A 1 97 ? -12.867 3.427 -0.657 1.00 95.56 97 LYS A O 1
ATOM 737 N N . ALA A 1 98 ? -11.347 2.374 -1.935 1.00 94.56 98 ALA A N 1
ATOM 738 C CA . ALA A 1 98 ? -12.318 1.564 -2.675 1.00 94.56 98 ALA A CA 1
ATOM 739 C C . ALA A 1 98 ? -13.189 0.693 -1.751 1.00 94.56 98 ALA A C 1
ATOM 741 O O . ALA A 1 98 ? -14.339 0.402 -2.069 1.00 94.56 98 ALA A O 1
ATOM 742 N N . ARG A 1 99 ? -12.658 0.314 -0.583 1.00 95.00 99 ARG A N 1
ATOM 743 C CA . ARG A 1 99 ? -13.358 -0.467 0.447 1.00 95.00 99 ARG A CA 1
ATOM 744 C C . ARG A 1 99 ? -14.042 0.381 1.524 1.00 95.00 99 ARG A C 1
ATOM 746 O O . ARG A 1 99 ? -14.605 -0.186 2.455 1.00 95.00 99 ARG A O 1
ATOM 753 N N . GLY A 1 100 ? -13.968 1.711 1.443 1.00 95.12 100 GLY A N 1
ATOM 754 C CA . GLY A 1 100 ? -14.512 2.618 2.458 1.00 95.12 100 GLY A CA 1
ATOM 755 C C . GLY A 1 100 ? -13.798 2.552 3.816 1.00 95.12 100 GLY A C 1
ATOM 756 O O . GLY A 1 100 ? -14.369 2.951 4.825 1.00 95.12 100 GLY A O 1
ATOM 757 N N . LEU A 1 101 ? -12.564 2.036 3.860 1.00 95.12 101 LEU A N 1
ATOM 758 C CA . LEU A 1 101 ? -11.781 1.844 5.088 1.00 95.12 101 LEU A CA 1
ATOM 759 C C . LEU A 1 101 ? -10.889 3.042 5.432 1.00 95.12 101 LEU A C 1
ATOM 761 O O . LEU A 1 101 ? -10.430 3.160 6.566 1.00 95.12 101 LEU A O 1
ATOM 765 N N . CYS A 1 102 ? -10.624 3.921 4.464 1.00 95.25 102 CYS A N 1
ATOM 766 C CA . CYS A 1 102 ? -9.859 5.141 4.678 1.00 95.25 102 CYS A CA 1
ATOM 767 C C . CYS A 1 102 ? -10.459 6.307 3.892 1.00 95.25 102 CYS A C 1
ATOM 769 O O . CYS A 1 102 ? -10.651 6.200 2.685 1.00 95.25 102 CYS A O 1
ATOM 771 N N . SER A 1 103 ? -10.734 7.423 4.569 1.00 93.00 103 SER A N 1
ATOM 772 C CA . SER A 1 103 ? -11.236 8.662 3.954 1.00 93.00 103 SER A CA 1
ATOM 773 C C . SER A 1 103 ? -10.155 9.727 3.742 1.00 93.00 103 SER A C 1
ATOM 775 O O . SER A 1 103 ? -10.414 10.716 3.061 1.00 93.00 103 SER A O 1
ATOM 777 N N . GLY A 1 104 ? -8.958 9.539 4.310 1.00 92.38 104 GLY A N 1
ATOM 778 C CA . GLY A 1 104 ? -7.847 10.486 4.211 1.00 92.38 104 GLY A CA 1
ATOM 779 C C . GLY A 1 104 ? -6.684 9.980 3.365 1.00 92.38 104 GLY A C 1
ATOM 780 O O . GLY A 1 104 ? -6.889 9.569 2.223 1.00 92.38 104 GLY A O 1
ATOM 781 N N . THR A 1 105 ? -5.462 10.055 3.893 1.00 94.38 105 THR A N 1
ATOM 782 C CA . THR A 1 105 ? -4.251 9.577 3.209 1.00 94.38 105 THR A CA 1
ATOM 783 C C . THR A 1 105 ? -3.693 8.338 3.880 1.00 94.38 105 THR A C 1
ATOM 785 O O . THR A 1 105 ? -3.692 8.204 5.104 1.00 94.38 105 THR A O 1
ATOM 788 N N . THR A 1 106 ? -3.199 7.415 3.069 1.00 96.69 106 THR A N 1
ATOM 789 C CA . THR A 1 106 ? -2.564 6.196 3.560 1.00 96.69 106 THR A CA 1
ATOM 790 C C . THR A 1 106 ? -1.060 6.390 3.641 1.00 96.69 106 THR A C 1
ATOM 792 O O . THR A 1 106 ? -0.439 6.798 2.667 1.00 96.69 106 THR A O 1
ATOM 795 N N . ALA A 1 107 ? -0.478 6.087 4.800 1.00 97.06 107 ALA A N 1
ATOM 796 C CA . ALA A 1 107 ? 0.958 6.176 5.024 1.00 97.06 107 ALA A CA 1
ATOM 797 C C . ALA A 1 107 ? 1.561 4.809 5.338 1.00 97.06 107 ALA A C 1
ATOM 799 O O . ALA A 1 107 ? 1.019 4.058 6.153 1.00 97.06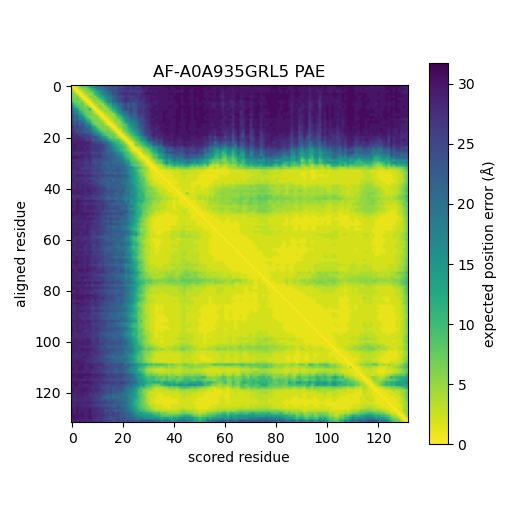 107 ALA A O 1
ATOM 800 N N . PHE A 1 108 ? 2.700 4.505 4.733 1.00 97.06 108 PHE A N 1
ATOM 801 C CA . PHE A 1 108 ? 3.472 3.300 4.988 1.00 97.06 108 PHE A CA 1
ATOM 802 C C . PHE A 1 108 ? 4.108 3.356 6.382 1.00 97.06 108 PHE A C 1
ATOM 804 O O . PHE A 1 108 ? 4.671 4.373 6.786 1.00 97.06 108 PHE A O 1
ATOM 811 N N . LEU A 1 109 ? 4.023 2.250 7.125 1.00 95.00 109 LEU A N 1
ATOM 812 C CA . LEU A 1 109 ? 4.674 2.089 8.432 1.00 95.00 109 LEU A CA 1
ATOM 813 C C . LEU A 1 109 ? 5.693 0.946 8.467 1.00 95.00 109 LEU A C 1
ATOM 815 O O . LEU A 1 109 ? 6.561 0.920 9.336 1.00 95.00 109 LEU A O 1
ATOM 819 N N . GLY A 1 110 ? 5.592 -0.001 7.534 1.00 90.12 110 GLY A N 1
ATOM 820 C CA . GLY A 1 110 ? 6.428 -1.197 7.509 1.00 90.12 110 GLY A CA 1
ATOM 821 C C . GLY A 1 110 ? 6.104 -2.216 8.619 1.00 90.12 110 GLY A C 1
ATOM 822 O O . GLY A 1 110 ? 5.197 -2.012 9.425 1.00 90.12 110 GLY A O 1
ATOM 823 N N . PRO A 1 111 ? 6.813 -3.357 8.653 1.00 90.75 111 PRO A N 1
ATOM 824 C CA . PRO A 1 111 ? 7.825 -3.769 7.679 1.00 90.75 111 PRO A CA 1
ATOM 825 C C . PRO A 1 111 ? 7.199 -4.174 6.337 1.00 90.75 111 PRO A C 1
ATOM 827 O O . PRO A 1 111 ? 6.057 -4.639 6.300 1.00 90.75 111 PRO A O 1
ATOM 830 N N . LEU A 1 112 ? 7.964 -4.022 5.251 1.00 93.19 112 LEU A N 1
ATOM 831 C CA . LEU A 1 112 ? 7.654 -4.635 3.960 1.00 93.19 112 LEU A CA 1
ATOM 832 C C . LEU A 1 112 ? 8.168 -6.080 3.955 1.00 93.19 112 LEU A C 1
ATOM 834 O O . LEU A 1 112 ? 9.346 -6.335 4.186 1.00 93.19 112 LEU A O 1
ATOM 838 N N . VAL A 1 113 ? 7.275 -7.024 3.689 1.00 93.00 113 VAL A N 1
ATOM 839 C CA . VAL A 1 113 ? 7.566 -8.446 3.476 1.00 93.00 113 VAL A CA 1
ATOM 840 C C . VAL A 1 113 ? 7.457 -8.725 1.978 1.00 93.00 113 VAL A C 1
ATOM 842 O O . VAL A 1 113 ? 6.516 -8.238 1.355 1.00 93.00 113 VAL A O 1
ATOM 845 N N . GLY A 1 114 ? 8.391 -9.492 1.403 1.00 87.69 114 GLY A N 1
ATOM 846 C CA . GLY A 1 114 ? 8.428 -9.794 -0.042 1.00 87.69 114 GLY A CA 1
ATOM 847 C C . GLY A 1 114 ? 9.033 -8.685 -0.920 1.00 87.69 114 GLY A C 1
ATOM 848 O O . GLY A 1 114 ? 8.831 -8.664 -2.136 1.00 87.69 114 GLY A O 1
ATOM 849 N N . GLY A 1 115 ? 9.754 -7.736 -0.310 1.00 79.31 115 GLY A N 1
ATOM 850 C CA . GLY A 1 115 ? 10.459 -6.653 -1.013 1.00 79.31 115 GLY A CA 1
ATOM 851 C C . GLY A 1 115 ? 11.732 -7.097 -1.750 1.00 79.31 115 GLY A C 1
ATOM 852 O O . GLY A 1 115 ? 12.322 -6.317 -2.481 1.00 79.31 115 GLY A O 1
ATOM 853 N N . ASP A 1 116 ? 12.140 -8.361 -1.619 1.00 79.44 116 ASP A N 1
ATOM 854 C CA . ASP A 1 116 ? 13.303 -8.962 -2.299 1.00 79.44 116 ASP A CA 1
ATOM 855 C C . ASP A 1 116 ? 13.113 -9.156 -3.818 1.00 79.44 116 ASP A C 1
ATOM 857 O O . ASP A 1 116 ? 13.976 -9.702 -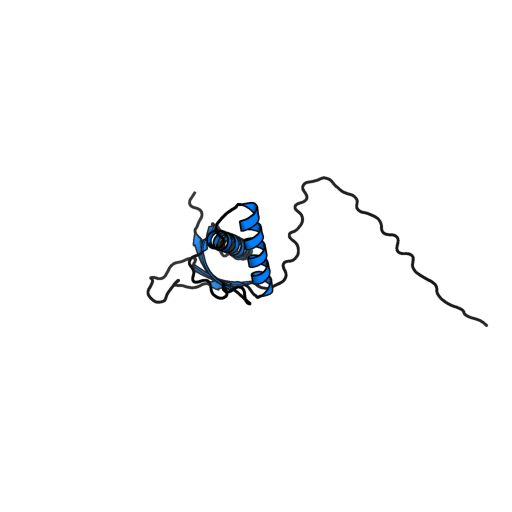4.506 1.00 79.44 116 ASP A O 1
ATOM 861 N N . GLY A 1 117 ? 11.978 -8.707 -4.354 1.00 75.19 117 GLY A N 1
ATOM 862 C CA . GLY A 1 117 ? 11.651 -8.802 -5.770 1.00 75.19 117 GLY A CA 1
ATOM 863 C C . GLY A 1 117 ? 10.911 -10.082 -6.155 1.00 75.19 117 GLY A C 1
ATOM 864 O O . GLY A 1 117 ? 10.481 -10.184 -7.306 1.00 75.19 117 GLY A O 1
ATOM 865 N N . GLN A 1 118 ? 10.698 -11.029 -5.234 1.00 79.12 118 GLN A N 1
ATOM 866 C CA . GLN A 1 118 ? 10.026 -12.293 -5.536 1.00 79.12 118 GLN A CA 1
ATOM 867 C C . GLN A 1 118 ? 8.648 -12.399 -4.870 1.00 79.12 118 GLN A C 1
ATOM 869 O O . GLN A 1 118 ? 8.442 -12.082 -3.704 1.00 79.12 118 GLN A O 1
ATOM 874 N N . GLY A 1 119 ? 7.656 -12.854 -5.640 1.00 88.50 119 GLY A N 1
ATOM 875 C CA . GLY A 1 119 ? 6.338 -13.217 -5.114 1.00 88.50 119 GLY A CA 1
ATOM 876 C C . GLY A 1 119 ? 5.488 -12.053 -4.589 1.00 88.50 119 GLY A C 1
ATOM 877 O O . GLY A 1 119 ? 5.571 -10.924 -5.085 1.00 88.50 119 GLY A O 1
ATOM 878 N N . ALA A 1 120 ? 4.616 -12.388 -3.637 1.00 94.19 120 ALA A N 1
ATOM 879 C CA . ALA A 1 120 ? 3.634 -11.508 -3.010 1.00 94.19 120 ALA A CA 1
ATOM 880 C C . ALA A 1 120 ? 4.273 -10.582 -1.964 1.00 94.19 120 ALA A C 1
ATOM 882 O O . ALA A 1 120 ? 5.167 -10.998 -1.229 1.00 94.19 120 ALA A O 1
ATOM 883 N N . MET A 1 121 ? 3.768 -9.353 -1.862 1.00 96.44 121 MET A N 1
ATOM 884 C CA . MET A 1 121 ? 4.232 -8.354 -0.901 1.00 96.44 121 MET A CA 1
ATOM 885 C C . MET A 1 121 ? 3.197 -8.097 0.188 1.00 96.44 121 MET A C 1
ATOM 887 O O . MET A 1 121 ? 1.994 -8.156 -0.049 1.00 96.44 121 MET A O 1
ATOM 891 N N . SER A 1 122 ? 3.641 -7.752 1.393 1.00 96.56 122 SER A N 1
ATOM 892 C CA . SER A 1 122 ? 2.748 -7.242 2.433 1.00 96.56 122 SER A CA 1
ATOM 893 C C . SER A 1 122 ? 3.418 -6.172 3.272 1.00 96.56 122 SER A C 1
ATOM 895 O O . SER A 1 122 ? 4.588 -6.297 3.614 1.00 96.56 122 SER A O 1
ATOM 897 N N . ALA A 1 123 ? 2.661 -5.150 3.654 1.00 97.56 123 ALA A N 1
ATOM 898 C CA . ALA A 1 123 ? 3.121 -4.116 4.567 1.00 97.56 123 ALA A CA 1
ATOM 899 C C . ALA A 1 123 ? 1.998 -3.625 5.483 1.00 97.56 123 ALA A C 1
ATOM 901 O O . ALA A 1 123 ? 0.821 -3.942 5.284 1.00 97.56 123 ALA A O 1
ATOM 902 N N . ILE A 1 124 ? 2.384 -2.871 6.511 1.00 97.69 124 ILE A N 1
ATOM 903 C CA . ILE A 1 124 ? 1.453 -2.159 7.385 1.00 97.69 124 ILE A CA 1
ATOM 904 C C . ILE A 1 124 ? 1.326 -0.722 6.898 1.00 97.69 124 ILE A C 1
ATOM 906 O O . ILE A 1 124 ? 2.326 -0.054 6.624 1.00 97.69 124 ILE A O 1
ATOM 910 N N . PHE A 1 125 ? 0.087 -0.254 6.850 1.00 97.94 125 PHE A N 1
ATOM 911 C CA . PHE A 1 125 ? -0.276 1.100 6.491 1.00 97.94 125 PHE A CA 1
ATOM 912 C C . PHE A 1 125 ? -1.177 1.709 7.560 1.00 97.94 125 PHE A C 1
ATOM 914 O O . PHE A 1 125 ? -1.962 1.009 8.204 1.00 97.94 125 PHE A O 1
ATOM 921 N N . LYS A 1 126 ? -1.082 3.026 7.723 1.00 97.38 126 LYS A N 1
ATOM 922 C CA . LYS A 1 126 ? -1.947 3.819 8.591 1.00 97.38 126 LYS A CA 1
ATOM 923 C C . LYS A 1 126 ? -2.801 4.749 7.752 1.00 97.38 126 LYS A C 1
ATOM 925 O O . LYS A 1 126 ? -2.262 5.563 7.005 1.00 97.38 126 LYS A O 1
ATOM 930 N N . CYS A 1 127 ? -4.114 4.669 7.921 1.00 96.69 127 CYS A N 1
ATOM 931 C CA . CYS A 1 127 ? -5.014 5.699 7.434 1.00 96.69 127 CYS A CA 1
ATOM 932 C C . CYS A 1 127 ? -4.896 6.932 8.335 1.00 96.69 127 CYS A C 1
ATOM 934 O O . CYS A 1 127 ? -5.157 6.864 9.539 1.00 96.69 127 CYS A O 1
ATOM 936 N N . ARG A 1 128 ? -4.498 8.062 7.758 1.00 93.06 128 ARG A N 1
ATOM 937 C CA . ARG A 1 128 ? -4.467 9.361 8.424 1.00 93.06 128 ARG A CA 1
ATOM 938 C C . ARG A 1 128 ? -5.690 10.154 7.976 1.00 93.06 128 ARG A C 1
ATOM 940 O O . ARG A 1 128 ? -5.857 10.339 6.771 1.00 93.06 128 ARG A O 1
ATOM 947 N N . PRO A 1 129 ? -6.550 10.611 8.896 1.00 85.50 129 PRO A N 1
ATOM 948 C CA . PRO A 1 129 ? -7.675 11.456 8.525 1.00 85.50 129 PRO A CA 1
ATOM 949 C C . PRO A 1 129 ? -7.167 12.761 7.905 1.00 85.50 129 PRO A C 1
ATOM 951 O O . PRO A 1 129 ? -6.134 13.292 8.317 1.00 85.50 129 PRO A O 1
ATOM 954 N N . THR A 1 130 ? -7.895 13.280 6.919 1.00 78.56 130 THR A N 1
ATOM 955 C CA . THR A 1 130 ? -7.614 14.610 6.377 1.00 78.56 130 THR A CA 1
ATOM 956 C C . THR A 1 130 ? -8.011 15.641 7.424 1.00 78.56 130 THR A C 1
ATOM 958 O O . THR A 1 130 ? -9.182 15.736 7.785 1.00 78.56 130 THR A O 1
ATOM 961 N N . ILE A 1 131 ? -7.030 16.365 7.954 1.00 68.00 131 ILE A N 1
ATOM 962 C CA . ILE A 1 131 ? -7.260 17.461 8.893 1.00 68.00 131 ILE A CA 1
ATOM 963 C C . ILE A 1 131 ? -7.543 18.690 8.025 1.00 68.00 131 ILE A C 1
ATOM 965 O O . ILE A 1 131 ? -6.647 19.140 7.310 1.00 68.00 131 ILE A O 1
ATOM 969 N N . PHE A 1 132 ? -8.793 19.149 8.014 1.00 50.94 132 PHE A N 1
ATOM 970 C CA . PHE A 1 132 ? -9.224 20.383 7.356 1.00 50.94 132 PHE A CA 1
ATOM 971 C C . PHE A 1 132 ? -9.484 21.458 8.406 1.00 50.94 132 PHE A C 1
ATOM 973 O O . PHE A 1 132 ? -10.012 21.092 9.482 1.00 50.94 132 PHE A O 1
#

pLDDT: mean 82.99, std 19.64, range [37.5, 98.0]

Secondary structure (DSSP, 8-state):
-----------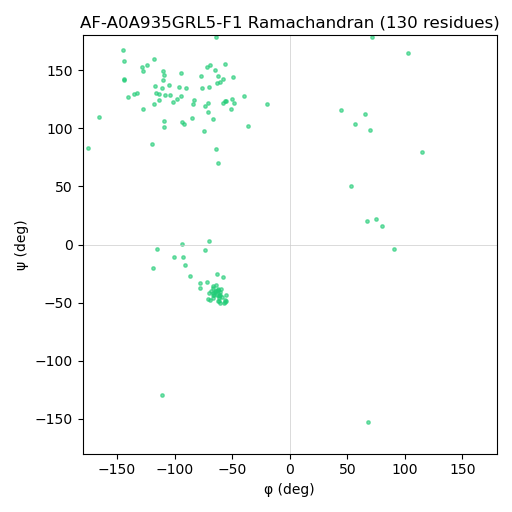---------S---PPPPPPPS-EEEEEES-SSTTSPP-TTEEEEEE-HHHHHHHHHHHHHHHHHHT--HHHHHHHHHHHHHHHHHHHTTS-SSEEEE-S--BSTTSSS-EEEEEEEEP---

Radius of gyration: 22.64 Å; Cα contacts (8 Å, |Δi|>4): 174; chains: 1; bounding box: 45×55×78 Å

Sequence (132 aa):
MGTLRAGRQLAALALAIAVAGCAFAPAAPREGAVRVTPIERARWDLPPEPGLFRVAFDAAVSAEIRRRTVATVAAEDIDIHYAEIRVLENEADRELKARGLCSGTTAFLGPLVGGDGQGAMSAIFKCRPTIF

Solvent-accessible surface area (backbone atoms only — not comparable to full-atom values): 8030 Å² total; per-residue (Å²): 139,84,88,82,81,88,84,78,88,79,87,76,88,80,78,85,82,85,71,95,57,96,67,75,72,75,77,71,86,74,66,67,54,74,48,79,41,81,41,56,46,91,45,95,88,49,73,76,44,84,55,29,31,39,40,36,32,32,44,57,39,29,51,50,49,53,53,50,21,55,52,45,22,73,73,66,78,48,60,64,68,63,31,39,52,52,47,50,24,55,52,51,31,54,52,33,38,75,69,72,75,35,93,44,49,44,41,74,69,42,69,72,42,43,75,88,79,53,61,43,28,34,33,29,33,34,45,40,76,72,87,128

Foldseek 3Di:
DDDDDDDDDDDDDDDDDDDPDPPPPPDPPQPFDKDKDDDQDQDPPDHGDPQKIKIKTWFSRLLVLQVQLVVCCVVPVDDSVVSSQVSVQVVVQVVCVVVVSAPAGKGFDDDWDPPPNDTMIIGMIGRDHDDD

Nearest PDB structures (foldseek):
  6nf8-assembly1_z  TM=3.693E-01  e=1.103E+00  Homo sapiens
  3ic3-assembly3_C  TM=5.651E-01  e=9.915E+00  Rhodopseudomonas palustris
  2crq-assembly1_A  TM=3.675E-01  e=3.100E+00  Mus musculus